Protein AF-A0A0G4ECV9-F1 (afdb_monomer_lite)

Secondary structure (DSSP, 8-state):
---HHHHHHHHHTTT--HHHHHHHHHHS-HHHHHHHHHH--THHHHHHHHHHHHHHHHHHHHHHHHHHHHHHHHHHHHHHHHHHHTT-------------PPPPS---SS----PPPSEEEETTTEEEEHHHHHHS-GGGS-GGGHHHHHHHHHHHHHHTT--HHHHHHHHHHHHHHHHT--

Radius of gyration: 26.24 Å; chains: 1; bounding box: 63×41×70 Å

Structure (mmCIF, N/CA/C/O backbone):
data_AF-A0A0G4ECV9-F1
#
_entry.id   AF-A0A0G4ECV9-F1
#
loop_
_atom_site.group_PDB
_atom_site.id
_atom_site.type_symbol
_atom_site.label_atom_id
_atom_site.label_alt_id
_atom_site.label_comp_id
_atom_site.label_asym_id
_atom_site.label_entity_id
_atom_site.label_seq_id
_atom_site.pdbx_PDB_ins_code
_atom_site.Cartn_x
_atom_site.Cartn_y
_atom_site.Cartn_z
_atom_site.occupancy
_atom_site.B_iso_or_equiv
_atom_site.auth_seq_id
_atom_site.auth_comp_id
_atom_site.auth_asym_id
_atom_site.auth_atom_id
_atom_site.pdbx_PDB_model_num
ATOM 1 N N . MET A 1 1 ? -8.967 11.745 28.530 1.00 59.50 1 MET A N 1
ATOM 2 C CA . MET A 1 1 ? -9.216 12.280 27.174 1.00 59.50 1 MET A CA 1
ATOM 3 C C . MET A 1 1 ? -10.524 11.687 26.675 1.00 59.50 1 MET A C 1
ATOM 5 O O . MET A 1 1 ? -10.822 10.567 27.069 1.00 59.50 1 MET A O 1
ATOM 9 N N . SER A 1 2 ? -11.333 12.447 25.936 1.00 78.81 2 SER A N 1
ATOM 10 C CA . SER A 1 2 ? -12.613 11.994 25.366 1.00 78.81 2 SER A CA 1
ATOM 11 C C . SER A 1 2 ? -12.469 11.734 23.862 1.00 78.81 2 SER A C 1
ATOM 13 O O . SER A 1 2 ? -11.544 12.254 23.245 1.00 78.81 2 SER A O 1
ATOM 15 N N . ALA A 1 3 ? -13.384 10.944 23.288 1.00 86.50 3 ALA A N 1
ATOM 16 C CA . ALA A 1 3 ? -13.410 10.584 21.865 1.00 86.50 3 ALA A CA 1
ATOM 17 C C . ALA A 1 3 ? -14.662 11.138 21.146 1.00 86.50 3 ALA A C 1
ATOM 19 O O . ALA A 1 3 ? -15.517 10.359 20.712 1.00 86.50 3 ALA A O 1
ATOM 20 N N . PRO A 1 4 ? -14.865 12.470 21.097 1.00 90.19 4 PRO A N 1
ATOM 21 C CA . PRO A 1 4 ? -16.118 13.065 20.631 1.00 90.19 4 PRO A CA 1
ATOM 22 C C . PRO A 1 4 ? -16.426 12.776 19.156 1.00 90.19 4 PRO A C 1
ATOM 24 O O . PRO A 1 4 ? -17.587 12.521 18.829 1.00 90.19 4 PRO A O 1
ATOM 27 N N . HIS A 1 5 ? -15.425 12.767 18.270 1.00 92.00 5 HIS A N 1
ATOM 28 C CA . HIS A 1 5 ? -15.660 12.524 16.846 1.00 92.00 5 HIS A CA 1
ATOM 29 C C . HIS A 1 5 ? -15.978 11.052 16.595 1.00 92.00 5 HIS A C 1
ATOM 31 O O . HIS A 1 5 ? -16.963 10.744 15.923 1.00 92.00 5 HIS A O 1
ATOM 37 N N . LEU A 1 6 ? -15.202 10.139 17.187 1.00 90.69 6 LEU A N 1
ATOM 38 C CA . LEU A 1 6 ? -15.464 8.704 17.065 1.00 90.69 6 LEU A CA 1
ATOM 39 C C . LEU A 1 6 ? -16.819 8.320 17.660 1.00 90.69 6 LEU A C 1
ATOM 41 O O . LEU A 1 6 ? -17.547 7.547 17.046 1.00 90.69 6 LEU A O 1
ATOM 45 N N . THR A 1 7 ? -17.193 8.890 18.807 1.00 90.31 7 THR A N 1
ATOM 46 C CA . THR A 1 7 ? -18.496 8.618 19.438 1.00 90.31 7 THR A CA 1
ATOM 47 C C . THR A 1 7 ? -19.649 9.052 18.541 1.00 90.31 7 THR A C 1
ATOM 49 O O . THR A 1 7 ? -20.599 8.293 18.353 1.00 90.31 7 THR A O 1
ATOM 52 N N . ARG A 1 8 ? -19.541 10.234 17.926 1.00 91.81 8 ARG A N 1
ATOM 53 C CA . ARG A 1 8 ? -20.537 10.724 16.971 1.00 91.81 8 ARG A CA 1
ATOM 54 C C . ARG A 1 8 ? -20.629 9.833 15.732 1.00 91.81 8 ARG A C 1
ATOM 56 O O . ARG A 1 8 ? -21.722 9.425 15.360 1.00 91.81 8 ARG A O 1
ATOM 63 N N . ILE A 1 9 ? -19.490 9.491 15.129 1.00 92.19 9 ILE A N 1
ATOM 64 C CA . ILE A 1 9 ? -19.460 8.636 13.937 1.00 92.19 9 ILE A CA 1
ATOM 65 C C . ILE A 1 9 ? -20.034 7.253 14.246 1.00 92.19 9 ILE A C 1
ATOM 67 O O . ILE A 1 9 ? -20.794 6.729 13.443 1.00 92.19 9 ILE A O 1
ATOM 71 N N . MET A 1 10 ? -19.711 6.663 15.399 1.00 92.06 10 MET A N 1
ATOM 72 C CA . MET A 1 10 ? -20.273 5.372 15.805 1.00 92.06 10 MET A CA 1
ATOM 73 C C . MET A 1 10 ? -21.792 5.428 15.982 1.00 92.06 10 MET A C 1
ATOM 75 O O . MET A 1 10 ? -22.467 4.488 15.578 1.00 92.06 10 MET A O 1
ATOM 79 N N . ALA A 1 11 ? -22.325 6.518 16.543 1.00 90.56 11 ALA A N 1
ATOM 80 C CA . ALA A 1 11 ? -23.766 6.698 16.711 1.00 90.56 11 ALA A CA 1
ATOM 81 C C . ALA A 1 11 ? -24.501 6.877 15.371 1.00 90.56 11 ALA A C 1
ATOM 83 O O . ALA A 1 11 ? -25.608 6.377 15.202 1.00 90.56 11 ALA A O 1
ATOM 84 N N . GLU A 1 12 ? -23.886 7.566 14.408 1.00 91.38 12 GLU A N 1
ATOM 85 C CA . GLU A 1 12 ? -24.486 7.831 13.093 1.00 91.38 12 GLU A CA 1
ATOM 86 C C . GLU A 1 12 ? -24.198 6.708 12.063 1.00 91.38 12 GLU A C 1
ATOM 88 O O . GLU A 1 12 ? -24.812 6.666 10.997 1.00 91.38 12 GLU A O 1
ATOM 93 N N . ALA A 1 13 ? -23.302 5.759 12.375 1.00 87.69 13 ALA A N 1
ATOM 94 C CA . ALA A 1 13 ? -22.785 4.764 11.427 1.00 87.69 13 ALA A CA 1
ATOM 95 C C . ALA A 1 13 ? -23.847 3.829 10.823 1.00 87.69 13 ALA A C 1
ATOM 97 O O . ALA A 1 13 ? -23.672 3.375 9.689 1.00 87.69 13 ALA A O 1
ATOM 98 N N . GLU A 1 14 ? -24.923 3.516 11.552 1.00 84.50 14 GLU A N 1
ATOM 99 C CA . GLU A 1 14 ? -26.008 2.659 11.047 1.00 84.50 14 GLU A CA 1
ATOM 100 C C . GLU A 1 14 ? -26.813 3.335 9.928 1.00 84.50 14 GLU A C 1
ATOM 102 O O . GLU A 1 14 ? -27.284 2.652 9.020 1.00 84.50 14 GLU A O 1
ATOM 107 N N . GLY A 1 15 ? -26.915 4.668 9.948 1.00 87.12 15 GLY A N 1
ATOM 108 C CA . GLY A 1 15 ? -27.608 5.454 8.922 1.00 87.12 15 GLY A CA 1
ATOM 109 C C . GLY A 1 15 ? -26.714 5.924 7.772 1.00 87.12 15 GLY A C 1
ATOM 110 O O . GLY A 1 15 ? -27.228 6.372 6.751 1.00 87.12 15 GLY A O 1
ATOM 111 N N . MET A 1 16 ? -25.391 5.826 7.917 1.00 90.44 16 MET A N 1
ATOM 112 C CA . MET A 1 16 ? -24.434 6.290 6.911 1.00 90.44 16 MET A CA 1
ATOM 113 C C . MET A 1 16 ? -24.186 5.248 5.819 1.00 90.44 16 MET A C 1
ATOM 115 O O . MET A 1 16 ? -23.987 4.054 6.080 1.00 90.44 16 MET A O 1
ATOM 119 N N . THR A 1 17 ? -24.078 5.719 4.581 1.00 92.94 17 THR A N 1
ATOM 120 C CA . THR A 1 17 ? -23.481 4.960 3.478 1.00 92.94 17 THR A CA 1
ATOM 121 C C . THR A 1 17 ? -21.978 4.747 3.706 1.00 92.94 17 THR A C 1
ATOM 123 O O . THR A 1 17 ? -21.329 5.453 4.481 1.00 92.94 17 THR A O 1
ATOM 126 N N . ASP A 1 18 ? -21.382 3.770 3.012 1.00 91.12 18 ASP A N 1
ATOM 127 C CA . ASP A 1 18 ? -19.933 3.516 3.095 1.00 91.12 18 ASP A CA 1
ATOM 128 C C . ASP A 1 18 ? -19.099 4.751 2.680 1.00 91.12 18 ASP A C 1
ATOM 130 O O . ASP A 1 18 ? -17.990 4.957 3.181 1.00 91.12 18 ASP A O 1
ATOM 134 N N . GLU A 1 19 ? -19.643 5.577 1.782 1.00 90.50 19 GLU A N 1
ATOM 135 C CA . GLU A 1 19 ? -19.036 6.816 1.290 1.00 90.50 19 GLU A CA 1
ATOM 136 C C . GLU A 1 19 ? -19.047 7.937 2.321 1.00 90.50 19 GLU A C 1
ATOM 138 O O . GLU A 1 19 ? -18.003 8.545 2.575 1.00 90.50 19 GLU A O 1
ATOM 143 N N . GLU A 1 20 ? -20.198 8.175 2.944 1.00 92.69 20 GLU A N 1
ATOM 144 C CA . GLU A 1 20 ? -20.347 9.161 4.017 1.00 92.69 20 GLU A CA 1
ATOM 145 C C . GLU A 1 20 ? -19.484 8.783 5.216 1.00 92.69 20 GLU A C 1
ATOM 147 O O . GLU A 1 20 ? -18.760 9.624 5.752 1.00 92.69 20 GLU A O 1
ATOM 152 N N . LEU A 1 21 ? -19.462 7.493 5.564 1.00 92.44 21 LEU A N 1
ATOM 153 C CA . LEU A 1 21 ? -18.601 6.978 6.618 1.00 92.44 21 LEU A CA 1
ATOM 154 C C . LEU A 1 21 ? -17.122 7.235 6.296 1.00 92.44 21 LEU A C 1
ATOM 156 O O . LEU A 1 21 ? -16.354 7.690 7.144 1.00 92.44 21 LEU A O 1
ATOM 160 N N . TYR A 1 22 ? -16.706 6.984 5.053 1.00 91.06 22 TYR A N 1
ATOM 161 C CA . TYR A 1 22 ? -15.342 7.266 4.616 1.00 91.06 22 TYR A CA 1
ATOM 162 C C . TYR A 1 22 ? -14.990 8.754 4.663 1.00 91.06 22 TYR A C 1
ATOM 164 O O . TYR A 1 22 ? -13.887 9.097 5.101 1.00 91.06 22 TYR A O 1
ATOM 172 N N . ALA A 1 23 ? -15.905 9.632 4.250 1.00 91.69 23 ALA A N 1
ATOM 173 C CA . ALA A 1 23 ? -15.715 11.076 4.321 1.00 91.69 23 ALA A CA 1
ATOM 174 C C . ALA A 1 23 ? -15.594 11.564 5.774 1.00 91.69 23 ALA A C 1
ATOM 176 O O . ALA A 1 23 ? -14.680 12.332 6.075 1.00 91.69 23 ALA A O 1
ATOM 177 N N . ALA A 1 24 ? -16.438 11.054 6.676 1.00 92.00 24 ALA A N 1
ATOM 178 C CA . ALA A 1 24 ? -16.422 11.399 8.096 1.00 92.00 24 ALA A CA 1
ATOM 179 C C . ALA A 1 24 ? -15.088 11.028 8.764 1.00 92.00 24 ALA A C 1
ATOM 181 O O . ALA A 1 24 ? -14.480 11.860 9.434 1.00 92.00 24 ALA A O 1
ATOM 182 N N . PHE A 1 25 ? -14.567 9.822 8.507 1.00 91.69 25 PHE A N 1
ATOM 183 C CA . PHE A 1 25 ? -13.246 9.415 9.005 1.00 91.69 25 PHE A CA 1
ATOM 184 C C . PHE A 1 25 ? -12.101 10.230 8.403 1.00 91.69 25 PHE A C 1
ATOM 186 O O . PHE A 1 25 ? -11.134 10.542 9.095 1.00 91.69 25 PHE A O 1
ATOM 193 N N . LYS A 1 26 ? -12.187 10.574 7.113 1.00 91.69 26 LYS A N 1
ATOM 194 C CA . LYS A 1 26 ? -11.151 11.354 6.422 1.00 91.69 26 LYS A CA 1
ATOM 195 C C . LYS A 1 26 ? -11.095 12.810 6.902 1.00 91.69 26 LYS A C 1
ATOM 197 O O . LYS A 1 26 ? -10.038 13.427 6.804 1.00 91.69 26 LYS A O 1
ATOM 202 N N . ALA A 1 27 ? -12.208 13.352 7.395 1.00 92.31 27 ALA A N 1
ATOM 203 C CA . ALA A 1 27 ? -12.284 14.715 7.915 1.00 92.31 27 ALA A CA 1
ATOM 204 C C . ALA A 1 27 ? -11.559 14.893 9.262 1.00 92.31 27 ALA A C 1
ATOM 206 O O . ALA A 1 27 ? -11.198 16.016 9.610 1.00 92.31 27 ALA A O 1
ATOM 207 N N . ILE A 1 28 ? -11.319 13.808 10.008 1.00 91.00 28 ILE A N 1
ATOM 208 C CA . ILE A 1 28 ? -10.610 13.856 11.290 1.00 91.00 28 ILE A CA 1
ATOM 209 C C . ILE A 1 28 ? -9.093 13.922 11.034 1.00 91.00 28 ILE A C 1
ATOM 211 O O . ILE A 1 28 ? -8.547 13.038 10.364 1.00 91.00 28 ILE A O 1
ATOM 215 N N . PRO A 1 29 ? -8.369 14.912 11.590 1.00 93.38 29 PRO A N 1
ATOM 216 C CA . PRO A 1 29 ? -6.911 14.930 11.540 1.00 93.38 29 PRO A CA 1
ATOM 217 C C . PRO A 1 29 ? -6.313 13.666 12.169 1.00 93.38 29 PRO A C 1
ATOM 219 O O . PRO A 1 29 ? -6.724 13.246 13.249 1.00 93.38 29 PRO A O 1
ATOM 222 N N . ILE A 1 30 ? -5.291 13.087 11.534 1.00 89.44 30 ILE A N 1
ATOM 223 C CA . ILE A 1 30 ? -4.660 11.835 11.994 1.00 89.44 30 ILE A CA 1
ATOM 224 C C . ILE A 1 30 ? -4.216 11.892 13.471 1.00 89.44 30 ILE A C 1
ATOM 226 O O . ILE A 1 30 ? -4.510 10.940 14.193 1.00 89.44 30 ILE A O 1
ATOM 230 N N . PRO A 1 31 ? -3.572 12.971 13.969 1.00 90.19 31 PRO A N 1
ATOM 231 C CA . PRO A 1 31 ? -3.177 13.046 15.378 1.00 90.19 31 PRO A CA 1
ATOM 232 C C . PRO A 1 31 ? -4.374 12.983 16.336 1.00 90.19 31 PRO A C 1
ATOM 234 O O . PRO A 1 31 ? -4.299 12.344 17.381 1.00 90.19 31 PRO A O 1
ATOM 237 N N . THR A 1 32 ? -5.492 13.609 15.957 1.00 90.06 32 THR A N 1
ATOM 238 C CA . THR A 1 32 ? -6.743 13.592 16.724 1.00 90.06 32 THR A CA 1
ATOM 239 C C . THR A 1 32 ? -7.370 12.206 16.701 1.00 90.06 32 THR A C 1
ATOM 241 O O . THR A 1 32 ? -7.775 11.709 17.744 1.00 90.06 32 THR A O 1
ATOM 244 N N . LEU A 1 33 ? -7.389 11.548 15.540 1.00 89.12 33 LEU A N 1
ATOM 245 C CA . LEU A 1 33 ? -7.919 10.193 15.410 1.00 89.12 33 LEU A CA 1
ATOM 246 C C . LEU A 1 33 ? -7.177 9.204 16.321 1.00 89.12 33 LEU A C 1
ATOM 248 O O . LEU A 1 33 ? -7.823 8.405 16.986 1.00 89.12 33 LEU A O 1
ATOM 252 N N . ILE A 1 34 ? -5.842 9.283 16.382 1.00 89.94 34 ILE A N 1
ATOM 253 C CA . ILE A 1 34 ? -5.018 8.425 17.251 1.00 89.94 34 ILE A CA 1
ATOM 254 C C . ILE A 1 34 ? -5.353 8.678 18.727 1.00 89.94 34 ILE A C 1
ATOM 256 O O . ILE A 1 34 ? -5.640 7.738 19.461 1.00 89.94 34 ILE A O 1
ATOM 260 N N . ALA A 1 35 ? -5.390 9.947 19.142 1.00 89.50 35 ALA A N 1
ATOM 261 C CA . ALA A 1 35 ? -5.706 10.306 20.523 1.00 89.50 35 ALA A CA 1
ATOM 262 C C . ALA A 1 35 ? -7.122 9.869 20.946 1.00 89.50 35 ALA A C 1
ATOM 264 O O . ALA A 1 35 ? -7.340 9.512 22.104 1.00 89.50 35 ALA A O 1
ATOM 265 N N . GLU A 1 36 ? -8.086 9.892 20.022 1.00 90.25 36 GLU A N 1
ATOM 266 C CA . GLU A 1 36 ? -9.443 9.411 20.281 1.00 90.25 36 GLU A CA 1
ATOM 267 C C . GLU A 1 36 ? -9.544 7.885 20.284 1.00 90.25 36 GLU A C 1
ATOM 269 O O . GLU A 1 36 ? -10.257 7.353 21.130 1.00 90.25 36 GLU A O 1
ATOM 274 N N . GLU A 1 37 ? -8.820 7.179 19.404 1.00 90.31 37 GLU A N 1
ATOM 275 C CA . GLU A 1 37 ? -8.723 5.710 19.441 1.00 90.31 37 GLU A CA 1
ATOM 276 C C . GLU A 1 37 ? -8.205 5.238 20.814 1.00 90.31 37 GLU A C 1
ATOM 278 O O . GLU A 1 37 ? -8.806 4.348 21.417 1.00 90.31 37 GLU A O 1
ATOM 283 N N . ASP A 1 38 ? -7.161 5.885 21.341 1.00 90.19 38 ASP A N 1
ATOM 284 C CA . ASP A 1 38 ? -6.565 5.570 22.650 1.00 90.19 38 ASP A CA 1
ATOM 285 C C . ASP A 1 38 ? -7.490 5.908 23.836 1.00 90.19 38 ASP A C 1
ATOM 287 O O . ASP A 1 38 ? -7.346 5.369 24.939 1.00 90.19 38 ASP A O 1
ATOM 291 N N . ALA A 1 39 ? -8.450 6.813 23.629 1.00 88.81 39 ALA A N 1
ATOM 292 C CA . ALA A 1 39 ? -9.416 7.220 24.643 1.00 88.81 39 ALA A CA 1
ATOM 293 C C . ALA A 1 39 ? -10.621 6.267 24.759 1.00 88.81 39 ALA A C 1
ATOM 295 O O . ALA A 1 39 ? -11.313 6.301 25.783 1.00 88.81 39 ALA A O 1
ATOM 296 N N . LEU A 1 40 ? -10.876 5.423 23.752 1.00 89.25 40 LEU A N 1
ATOM 297 C CA . LEU A 1 40 ? -11.979 4.459 23.763 1.00 89.25 40 LEU A CA 1
ATOM 298 C C . LEU A 1 40 ? -11.717 3.320 24.756 1.00 89.25 40 LEU A C 1
ATOM 300 O O . LEU A 1 40 ? -10.612 2.787 24.850 1.00 89.25 40 LEU A O 1
ATOM 304 N N . LYS A 1 41 ? -12.755 2.901 25.491 1.00 88.88 41 LYS A N 1
ATOM 305 C CA . LYS A 1 41 ? -12.663 1.803 26.468 1.00 88.88 41 LYS A CA 1
ATOM 306 C C . LYS A 1 41 ? -13.898 0.904 26.437 1.00 88.88 41 LYS A C 1
ATOM 308 O O . LYS A 1 41 ? -15.003 1.358 26.152 1.00 88.88 41 LYS A O 1
ATOM 313 N N . GLY A 1 42 ? -13.703 -0.372 26.770 1.00 86.44 42 GLY A N 1
ATOM 314 C CA . GLY A 1 42 ? -14.789 -1.344 26.927 1.00 86.44 42 GLY A CA 1
ATOM 315 C C . GLY A 1 42 ? -15.595 -1.558 25.643 1.00 86.44 42 GLY A C 1
ATOM 316 O O . GLY A 1 42 ? -15.027 -1.755 24.569 1.00 86.44 42 GLY A O 1
ATOM 317 N N . GLU A 1 43 ? -16.922 -1.509 25.750 1.00 83.38 43 GLU A N 1
ATOM 318 C CA . GLU A 1 43 ? -17.855 -1.756 24.638 1.00 83.38 43 GLU A CA 1
ATOM 319 C C . GLU A 1 43 ? -17.701 -0.760 23.479 1.00 83.38 43 GLU A C 1
ATOM 321 O O . GLU A 1 43 ? -17.898 -1.126 22.318 1.00 83.38 43 GLU A O 1
ATOM 326 N N . GLN A 1 44 ? -17.245 0.465 23.759 1.00 86.06 44 GLN A N 1
ATOM 327 C CA . GLN A 1 44 ? -16.992 1.474 22.727 1.00 86.06 44 GLN A CA 1
ATOM 328 C C . GLN A 1 44 ? -15.900 1.032 21.744 1.00 86.06 44 GLN A C 1
ATOM 330 O O . GLN A 1 44 ? -15.964 1.356 20.561 1.00 86.06 44 GLN A O 1
ATOM 335 N N . VAL A 1 45 ? -14.921 0.245 22.204 1.00 88.38 45 VAL A N 1
ATOM 336 C CA . VAL A 1 45 ? -13.869 -0.303 21.336 1.00 88.38 45 VAL A CA 1
ATOM 337 C C . VAL A 1 45 ? -14.462 -1.306 20.349 1.00 88.38 45 VAL A C 1
ATOM 339 O O . VAL A 1 45 ? -14.094 -1.308 19.178 1.00 88.38 45 VAL A O 1
ATOM 342 N N . GLN A 1 46 ? -15.406 -2.140 20.789 1.00 87.31 46 GLN A N 1
ATOM 343 C CA . GLN A 1 46 ? -16.028 -3.139 19.918 1.00 87.31 46 GLN A CA 1
ATOM 344 C C . GLN A 1 46 ? -16.903 -2.481 18.850 1.00 87.31 46 GLN A C 1
ATOM 346 O O . GLN A 1 46 ? -16.753 -2.792 17.665 1.00 87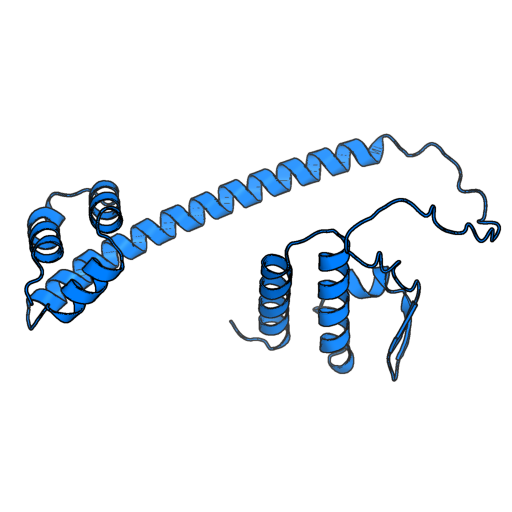.31 46 GLN A O 1
ATOM 351 N N . ALA A 1 47 ? -17.736 -1.513 19.243 1.00 87.00 47 ALA A N 1
ATOM 352 C CA . ALA A 1 47 ? -18.519 -0.712 18.303 1.00 87.00 47 ALA A CA 1
ATOM 353 C C . ALA A 1 47 ? -17.608 -0.005 17.285 1.00 87.00 47 ALA A C 1
ATOM 355 O O . ALA A 1 47 ? -17.824 -0.089 16.073 1.00 87.00 47 ALA A O 1
ATOM 356 N N . TYR A 1 48 ? -16.514 0.592 17.765 1.00 91.12 48 TYR A N 1
ATOM 357 C CA . TYR A 1 48 ? -15.527 1.239 16.912 1.00 91.12 48 TYR A CA 1
ATOM 358 C C . TYR A 1 48 ? -14.911 0.276 15.894 1.00 91.12 48 TYR A C 1
ATOM 360 O O . TYR A 1 48 ? -14.809 0.604 14.712 1.00 91.12 48 TYR A O 1
ATOM 368 N N . LEU A 1 49 ? -14.526 -0.933 16.311 1.00 91.00 49 LEU A N 1
ATOM 369 C CA . LEU A 1 49 ? -13.904 -1.919 15.426 1.00 91.00 49 LEU A CA 1
ATOM 370 C C . LEU A 1 49 ? -14.827 -2.362 14.284 1.00 91.00 49 LEU A C 1
ATOM 372 O O . LEU A 1 49 ? -14.342 -2.556 13.162 1.00 91.00 49 LEU A O 1
ATOM 376 N N . VAL A 1 50 ? -16.132 -2.489 14.535 1.00 91.00 50 VAL A N 1
ATOM 377 C CA . VAL A 1 50 ? -17.128 -2.814 13.499 1.00 91.00 50 VAL A CA 1
ATOM 378 C C . VAL A 1 50 ? -17.173 -1.708 12.444 1.00 91.00 50 VAL A C 1
ATOM 380 O O . VAL A 1 50 ? -16.986 -1.969 11.250 1.00 91.00 50 VAL A O 1
ATOM 383 N N . VAL A 1 51 ? -17.321 -0.461 12.890 1.00 91.19 51 VAL A N 1
ATOM 384 C CA . VAL A 1 51 ? -17.375 0.716 12.014 1.00 91.19 51 VAL A CA 1
ATOM 385 C C . VAL A 1 51 ? -16.057 0.891 11.247 1.00 91.19 51 VAL A C 1
ATOM 387 O O . VAL A 1 51 ? -16.039 1.078 10.026 1.00 91.19 51 VAL A O 1
ATOM 390 N N . ARG A 1 52 ? -14.922 0.722 11.929 1.00 89.88 52 ARG A N 1
ATOM 391 C CA . ARG A 1 52 ? -13.576 0.800 11.349 1.00 89.88 52 ARG A CA 1
ATOM 392 C C . ARG A 1 52 ? -13.339 -0.273 10.289 1.00 89.88 52 ARG A C 1
ATOM 394 O O . ARG A 1 52 ? -12.678 -0.006 9.283 1.00 89.88 52 ARG A O 1
ATOM 401 N N . ARG A 1 53 ? -13.854 -1.493 10.483 1.00 91.38 53 ARG A N 1
ATOM 402 C CA . ARG A 1 53 ? -13.759 -2.571 9.485 1.00 91.38 53 ARG A CA 1
ATOM 403 C C . ARG A 1 53 ? -14.496 -2.181 8.205 1.00 91.38 53 ARG A C 1
ATOM 405 O O . ARG A 1 53 ? -13.935 -2.343 7.120 1.00 91.38 53 ARG A O 1
ATOM 412 N N . ARG A 1 54 ? -15.701 -1.624 8.335 1.00 91.75 54 ARG A N 1
ATOM 413 C CA . ARG A 1 54 ? -16.514 -1.144 7.208 1.00 91.75 54 ARG A CA 1
ATOM 414 C C . ARG A 1 54 ? -15.800 -0.028 6.436 1.00 91.75 54 ARG A C 1
ATOM 416 O O . ARG A 1 54 ? -15.613 -0.140 5.224 1.00 91.75 54 ARG A O 1
ATOM 423 N N . TRP A 1 55 ? -15.261 0.962 7.150 1.00 91.06 55 TRP A N 1
ATOM 424 C CA . TRP A 1 55 ? -14.429 2.021 6.570 1.00 91.06 55 TRP A CA 1
ATOM 425 C C . TRP A 1 55 ? -13.209 1.477 5.805 1.00 91.06 55 TRP A C 1
ATOM 427 O O . TRP A 1 55 ? -12.964 1.852 4.654 1.00 91.06 55 TRP A O 1
ATOM 437 N N . ARG A 1 56 ? -12.450 0.551 6.409 1.00 89.75 56 ARG A N 1
ATOM 438 C CA . ARG A 1 56 ? -11.270 -0.064 5.774 1.00 89.75 56 ARG A CA 1
ATOM 439 C C . ARG A 1 56 ? -11.628 -0.851 4.514 1.00 89.75 56 ARG A C 1
ATOM 441 O O . ARG A 1 56 ? -10.882 -0.783 3.537 1.00 89.75 56 ARG A O 1
ATOM 448 N N . ALA A 1 57 ? -12.748 -1.572 4.522 1.00 89.31 57 ALA A N 1
ATOM 449 C CA . ALA A 1 57 ? -13.216 -2.328 3.363 1.00 89.31 57 ALA A CA 1
ATOM 450 C C . ALA A 1 57 ? -13.577 -1.407 2.188 1.00 89.31 57 ALA A C 1
ATOM 452 O O . ALA A 1 57 ? -13.197 -1.680 1.048 1.00 89.31 57 ALA A O 1
ATOM 453 N N . TYR A 1 58 ? -14.266 -0.292 2.449 1.00 90.31 58 TYR A N 1
ATOM 454 C CA . TYR A 1 58 ? -14.555 0.704 1.415 1.00 90.31 58 TYR A CA 1
ATOM 455 C C . TYR A 1 58 ? -13.279 1.381 0.893 1.00 90.31 58 TYR A C 1
ATOM 457 O O . TYR A 1 58 ? -13.059 1.444 -0.318 1.00 90.31 58 TYR A O 1
ATOM 465 N N . ARG A 1 59 ? -12.377 1.799 1.794 1.00 88.19 59 ARG A N 1
ATOM 466 C CA . ARG A 1 59 ? -11.083 2.390 1.415 1.00 88.19 59 ARG A CA 1
ATOM 467 C C . ARG A 1 59 ? -10.281 1.469 0.494 1.00 88.19 59 ARG A C 1
ATOM 469 O O . ARG A 1 59 ? -9.716 1.953 -0.482 1.00 88.19 59 ARG A O 1
ATOM 476 N N . ARG A 1 60 ? -10.235 0.167 0.797 1.00 89.94 60 ARG A N 1
ATOM 477 C CA . ARG A 1 60 ? -9.536 -0.826 -0.031 1.00 89.94 60 ARG A CA 1
ATOM 478 C C . ARG A 1 60 ? -10.147 -0.906 -1.429 1.00 89.94 60 ARG A C 1
ATOM 480 O O . ARG A 1 60 ? -9.430 -0.679 -2.390 1.00 89.94 60 ARG A O 1
ATOM 487 N N . ARG A 1 61 ? -11.471 -1.076 -1.536 1.00 89.56 61 ARG A N 1
ATOM 488 C CA . ARG A 1 61 ? -12.182 -1.102 -2.832 1.00 89.56 61 ARG A CA 1
ATOM 489 C C . ARG A 1 61 ? -11.899 0.141 -3.681 1.00 89.56 61 ARG A C 1
ATOM 491 O O . ARG A 1 61 ? -11.695 0.031 -4.886 1.00 89.56 61 ARG A O 1
ATOM 498 N N . ARG A 1 62 ? -11.844 1.322 -3.057 1.00 89.31 62 ARG A N 1
ATOM 499 C CA . ARG A 1 62 ? -11.510 2.577 -3.746 1.00 89.31 62 ARG A CA 1
ATOM 500 C C . ARG A 1 62 ? -10.060 2.615 -4.234 1.00 89.31 62 ARG A C 1
ATOM 502 O O . ARG A 1 62 ? -9.815 3.082 -5.340 1.00 89.31 62 ARG A O 1
ATOM 509 N N . MET A 1 63 ? -9.114 2.143 -3.422 1.00 84.88 63 MET A N 1
ATOM 510 C CA . MET A 1 63 ? -7.709 2.044 -3.826 1.00 84.88 63 MET A CA 1
ATOM 511 C C . MET A 1 63 ? -7.522 1.038 -4.962 1.00 84.88 63 MET A C 1
ATOM 513 O O . MET A 1 63 ? -6.835 1.359 -5.923 1.00 84.88 63 MET A O 1
ATOM 517 N N . ASP A 1 64 ? -8.177 -0.120 -4.890 1.00 86.94 64 ASP A N 1
ATOM 518 C CA . ASP A 1 64 ? -8.110 -1.149 -5.931 1.00 86.94 64 ASP A CA 1
ATOM 519 C C . ASP A 1 64 ? -8.683 -0.632 -7.257 1.00 86.94 64 ASP A C 1
ATOM 521 O O . ASP A 1 64 ? -8.117 -0.879 -8.318 1.00 86.94 64 ASP A O 1
ATOM 525 N N . LYS A 1 65 ? -9.781 0.135 -7.209 1.00 87.25 65 LYS A N 1
ATOM 526 C CA . LYS A 1 65 ? -10.346 0.788 -8.396 1.00 87.25 65 LYS A CA 1
ATOM 527 C C . LYS A 1 65 ? -9.375 1.806 -9.001 1.00 87.25 65 LYS A C 1
ATOM 529 O O . LYS A 1 65 ? -9.124 1.751 -10.197 1.00 87.25 65 LYS A O 1
ATOM 534 N N . ALA A 1 66 ? -8.795 2.681 -8.180 1.00 80.75 66 ALA A N 1
ATOM 535 C CA . ALA A 1 66 ? -7.815 3.662 -8.647 1.00 80.75 66 ALA A CA 1
ATOM 536 C C . ALA A 1 66 ? -6.550 2.998 -9.220 1.00 80.75 66 ALA A C 1
ATOM 538 O O . ALA A 1 66 ? -5.966 3.503 -10.173 1.00 80.75 66 ALA A O 1
ATOM 539 N N . LEU A 1 67 ? -6.133 1.860 -8.654 1.00 81.12 67 LEU A N 1
ATOM 540 C CA . LEU A 1 67 ? -5.015 1.075 -9.172 1.00 81.12 67 LEU A CA 1
ATOM 541 C C . LEU A 1 67 ? -5.339 0.511 -10.561 1.00 81.12 67 LEU A C 1
ATOM 543 O O . LEU A 1 67 ? -4.536 0.677 -11.471 1.00 81.12 67 LEU A O 1
ATOM 547 N N . LYS A 1 68 ? -6.527 -0.081 -10.737 1.00 85.44 68 LYS A N 1
ATOM 548 C CA . LYS A 1 68 ? -6.984 -0.597 -12.037 1.00 85.44 68 LYS A CA 1
ATOM 549 C C . LYS A 1 68 ? -7.076 0.495 -13.097 1.00 85.44 68 LYS A C 1
ATOM 551 O O . LYS A 1 68 ? -6.585 0.302 -14.199 1.00 85.44 68 LYS A O 1
ATOM 556 N N . GLU A 1 69 ? -7.639 1.654 -12.757 1.00 84.94 69 GLU A N 1
ATOM 557 C CA . GLU A 1 69 ? -7.701 2.805 -13.672 1.00 84.94 69 GLU A CA 1
ATOM 558 C C . GLU A 1 69 ? -6.295 3.253 -14.110 1.00 84.94 69 GLU A C 1
ATOM 560 O O . GLU A 1 69 ? -6.072 3.603 -15.268 1.00 84.94 69 GLU A O 1
ATOM 565 N N . LEU A 1 70 ? -5.320 3.202 -13.199 1.00 79.06 70 LEU A N 1
ATOM 566 C CA . LEU A 1 70 ? -3.931 3.555 -13.484 1.00 79.06 70 LEU A CA 1
ATOM 567 C C . LEU A 1 70 ? -3.221 2.485 -14.330 1.00 79.06 70 LEU A C 1
ATOM 569 O O . LEU A 1 70 ? -2.440 2.829 -15.217 1.00 79.06 70 LEU A O 1
ATOM 573 N N . GLU A 1 71 ? -3.510 1.204 -14.096 1.00 77.56 71 GLU A N 1
ATOM 574 C CA . GLU A 1 71 ? -3.038 0.087 -14.924 1.00 77.56 71 GLU A CA 1
ATOM 575 C C . GLU A 1 71 ? -3.598 0.166 -16.350 1.00 77.56 71 GLU A C 1
ATOM 577 O O . GLU A 1 71 ? -2.841 0.028 -17.310 1.00 77.56 71 GLU A O 1
ATOM 582 N N . GLU A 1 72 ? -4.891 0.452 -16.505 1.00 82.25 72 GLU A N 1
ATOM 583 C CA . GLU A 1 72 ? -5.541 0.640 -17.807 1.00 82.25 72 GLU A CA 1
ATOM 584 C C . GLU A 1 72 ? -4.952 1.843 -18.558 1.00 82.25 72 GLU A C 1
ATOM 586 O O . GLU A 1 72 ? -4.618 1.734 -19.741 1.00 82.25 72 GLU A O 1
ATOM 591 N N . ALA A 1 73 ? -4.734 2.970 -17.870 1.00 76.62 73 ALA A N 1
ATOM 592 C CA . ALA A 1 73 ? -4.078 4.141 -18.453 1.00 76.62 73 ALA A CA 1
ATOM 593 C C . ALA A 1 73 ? -2.636 3.836 -18.895 1.00 76.62 73 ALA A C 1
ATOM 595 O O . ALA A 1 73 ? -2.203 4.268 -19.967 1.00 76.62 73 ALA A O 1
ATOM 596 N N . TRP A 1 74 ? -1.894 3.058 -18.102 1.00 68.69 74 TRP A N 1
ATOM 597 C CA . TRP A 1 74 ? -0.538 2.637 -18.451 1.00 68.69 74 TRP A CA 1
ATOM 598 C C . TRP A 1 74 ? -0.517 1.687 -19.657 1.00 68.69 74 TRP A C 1
ATOM 600 O O . TRP A 1 74 ? 0.319 1.847 -20.547 1.00 68.69 74 TRP A O 1
ATOM 610 N N . GLN A 1 75 ? -1.462 0.747 -19.742 1.00 69.88 75 GLN A N 1
ATOM 611 C CA . GLN A 1 75 ? -1.607 -0.141 -20.900 1.00 69.88 75 GLN A CA 1
ATOM 612 C C . GLN A 1 75 ? -1.947 0.635 -22.177 1.00 69.88 75 GLN A C 1
ATOM 614 O O . GLN A 1 75 ? -1.332 0.397 -23.216 1.00 69.88 75 GLN A O 1
ATOM 619 N N . GLN A 1 76 ? -2.867 1.600 -22.109 1.00 70.50 76 GLN A N 1
ATOM 620 C CA . GLN A 1 76 ? -3.199 2.450 -23.257 1.00 70.50 76 GLN A CA 1
ATOM 621 C C . GLN A 1 76 ? -2.005 3.303 -23.708 1.00 70.50 76 GLN A C 1
ATOM 623 O O . GLN A 1 76 ? -1.730 3.381 -24.905 1.00 70.50 76 GLN A O 1
ATOM 628 N N . ALA A 1 77 ? -1.249 3.881 -22.769 1.00 67.69 77 ALA A N 1
ATOM 629 C CA . ALA A 1 77 ? -0.028 4.626 -23.082 1.00 67.69 77 ALA A CA 1
ATOM 630 C C . ALA A 1 77 ? 1.061 3.732 -23.704 1.00 67.69 77 ALA A C 1
ATOM 632 O O . ALA A 1 77 ? 1.740 4.142 -24.646 1.00 67.69 77 ALA A O 1
ATOM 633 N N . SER A 1 78 ? 1.201 2.493 -23.222 1.00 59.12 78 SER A N 1
ATOM 634 C CA . SER A 1 78 ? 2.142 1.515 -23.777 1.00 59.12 78 SER A CA 1
ATOM 635 C C . SER A 1 78 ? 1.759 1.079 -25.196 1.00 59.12 78 SER A C 1
ATOM 637 O O . SER A 1 78 ? 2.637 0.973 -26.053 1.00 59.12 78 SER A O 1
ATOM 639 N N . LEU A 1 79 ? 0.467 0.879 -25.474 1.00 57.41 79 LEU A N 1
ATOM 640 C CA . LEU A 1 79 ? -0.028 0.563 -26.818 1.00 57.41 79 LEU A CA 1
ATOM 641 C C . LEU A 1 79 ? 0.136 1.747 -27.785 1.00 57.41 79 LEU A C 1
ATOM 643 O O . LEU A 1 79 ? 0.505 1.538 -28.940 1.00 57.41 79 LEU A O 1
ATOM 647 N N . ALA A 1 80 ? -0.063 2.981 -27.312 1.00 57.12 80 ALA A N 1
ATOM 648 C CA . ALA A 1 80 ? 0.200 4.189 -28.097 1.00 57.12 80 ALA A CA 1
ATOM 649 C C . ALA A 1 80 ? 1.694 4.331 -28.450 1.00 57.12 80 ALA A C 1
ATOM 651 O O . ALA A 1 80 ? 2.031 4.567 -29.609 1.00 57.12 80 ALA A O 1
ATOM 652 N N . GLN A 1 81 ? 2.601 4.084 -27.497 1.00 52.72 81 GLN A N 1
ATOM 653 C CA . GLN A 1 81 ? 4.045 4.066 -27.769 1.00 52.72 81 GLN A CA 1
ATOM 654 C C . GLN A 1 81 ? 4.465 2.942 -28.728 1.00 52.72 81 GLN A C 1
ATOM 656 O O . GLN A 1 81 ? 5.329 3.153 -29.579 1.00 52.72 81 GLN A O 1
ATOM 661 N N . ALA A 1 82 ? 3.855 1.757 -28.637 1.00 49.66 82 ALA A N 1
ATOM 662 C CA . ALA A 1 82 ? 4.125 0.659 -29.567 1.00 49.66 82 ALA A CA 1
ATOM 663 C C . ALA A 1 82 ? 3.648 0.969 -31.001 1.00 49.66 82 ALA A C 1
ATOM 665 O O . ALA A 1 82 ? 4.254 0.507 -31.970 1.00 49.66 82 ALA A O 1
ATOM 666 N N . ALA A 1 83 ? 2.592 1.773 -31.157 1.00 48.88 83 ALA A N 1
ATOM 667 C CA . ALA A 1 83 ? 2.142 2.253 -32.462 1.00 48.88 83 ALA A CA 1
ATOM 668 C C . ALA A 1 83 ? 3.114 3.288 -33.064 1.00 48.88 83 ALA A C 1
ATOM 670 O O . ALA A 1 83 ? 3.421 3.211 -34.252 1.00 48.88 83 ALA A O 1
ATOM 671 N N . GLU A 1 84 ? 3.667 4.193 -32.250 1.00 46.72 84 GLU A N 1
ATOM 672 C CA . GLU A 1 84 ? 4.674 5.175 -32.690 1.00 46.72 84 GLU A CA 1
ATOM 673 C C . GLU A 1 84 ? 6.046 4.548 -33.005 1.00 46.72 84 GLU A C 1
ATOM 675 O O . GLU A 1 84 ? 6.769 5.035 -33.870 1.00 46.72 84 GLU A O 1
ATOM 680 N N . GLN A 1 85 ? 6.417 3.433 -32.369 1.00 43.81 85 GLN A N 1
ATOM 681 C CA . GLN A 1 85 ? 7.669 2.729 -32.692 1.00 43.81 85 GLN A CA 1
ATOM 682 C C . GLN A 1 85 ? 7.619 1.955 -34.022 1.00 43.81 85 GLN A C 1
ATOM 684 O O . GLN A 1 85 ? 8.669 1.644 -34.586 1.00 43.81 85 GLN A O 1
ATOM 689 N N . ASN A 1 86 ? 6.428 1.689 -34.571 1.00 41.97 86 ASN A N 1
ATOM 690 C CA . ASN A 1 86 ? 6.268 1.015 -35.866 1.00 41.97 86 ASN A CA 1
ATOM 691 C C . ASN A 1 86 ? 6.343 1.958 -37.084 1.00 41.97 86 ASN A C 1
ATOM 693 O O . ASN A 1 86 ? 6.328 1.483 -38.217 1.00 41.97 86 ASN A O 1
ATOM 697 N N . THR A 1 87 ? 6.482 3.274 -36.893 1.00 38.81 87 THR A N 1
ATOM 698 C CA . THR A 1 87 ? 6.691 4.244 -37.989 1.00 38.81 87 THR A CA 1
ATOM 699 C C . THR A 1 87 ? 8.161 4.611 -38.226 1.00 38.81 87 THR A C 1
ATOM 701 O O . THR A 1 87 ? 8.454 5.362 -39.154 1.00 38.81 87 THR A O 1
ATOM 704 N N . PHE A 1 88 ? 9.107 4.038 -37.471 1.00 36.91 88 PHE A N 1
ATOM 705 C CA . PHE A 1 88 ? 10.550 4.297 -37.608 1.00 36.91 88 PHE A CA 1
ATOM 706 C C . PHE A 1 88 ? 11.357 3.039 -37.993 1.00 36.91 88 PHE A C 1
ATOM 708 O O . PHE A 1 88 ? 12.390 2.733 -37.407 1.00 36.91 88 PHE A O 1
ATOM 715 N N . GLN A 1 89 ? 10.912 2.295 -39.011 1.00 35.31 89 GLN A N 1
ATOM 716 C CA . GLN A 1 89 ? 11.717 1.251 -39.667 1.00 35.31 89 GLN A CA 1
ATOM 717 C C . GLN A 1 89 ? 12.082 1.677 -41.092 1.00 35.31 89 GLN A C 1
ATOM 719 O O . GLN A 1 89 ? 11.513 1.205 -42.070 1.00 35.31 89 GLN A O 1
ATOM 724 N N . GLY A 1 90 ? 13.025 2.615 -41.205 1.00 34.00 90 GLY A N 1
ATOM 725 C CA . GLY A 1 90 ? 13.435 3.170 -42.498 1.00 34.00 90 GLY A CA 1
ATOM 726 C C . GLY A 1 90 ? 14.865 3.698 -42.577 1.00 34.00 90 GLY A C 1
ATOM 727 O O . GLY A 1 90 ? 15.160 4.453 -43.495 1.00 34.00 90 GLY A O 1
ATOM 728 N N . LEU A 1 91 ? 15.766 3.338 -41.656 1.00 36.06 91 LEU A N 1
ATOM 729 C CA . LEU A 1 91 ? 17.183 3.693 -41.779 1.00 36.06 91 LEU A CA 1
ATOM 730 C C . LEU A 1 91 ? 18.060 2.477 -41.494 1.00 36.06 91 LEU A C 1
ATOM 732 O O . LEU A 1 91 ? 18.134 1.978 -40.374 1.00 36.06 91 LEU A O 1
ATOM 736 N N . ALA A 1 92 ? 18.703 2.000 -42.559 1.00 35.22 92 ALA A N 1
ATOM 737 C CA . ALA A 1 92 ? 19.711 0.957 -42.536 1.00 35.22 92 ALA A CA 1
ATOM 738 C C . ALA A 1 92 ? 20.794 1.278 -41.495 1.00 35.22 92 ALA A C 1
ATOM 740 O O . ALA A 1 92 ? 21.399 2.352 -41.517 1.00 35.22 92 ALA A O 1
ATOM 741 N N . HIS A 1 93 ? 21.060 0.336 -40.592 1.00 38.34 93 HIS A N 1
ATOM 742 C CA . HIS A 1 93 ? 22.197 0.429 -39.688 1.00 38.34 93 HIS A CA 1
ATOM 743 C C . HIS A 1 93 ? 23.499 0.266 -40.481 1.00 38.34 93 HIS A C 1
ATOM 745 O O . HIS A 1 93 ? 23.873 -0.840 -40.866 1.00 38.34 93 HIS A O 1
ATOM 751 N N . ALA A 1 94 ? 24.200 1.376 -40.712 1.00 33.34 94 ALA A N 1
ATOM 752 C CA . ALA A 1 94 ? 25.628 1.344 -40.999 1.00 33.34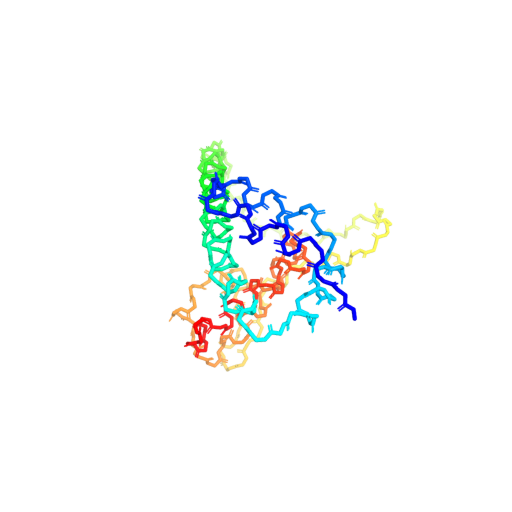 94 ALA A CA 1
ATOM 753 C C . ALA A 1 94 ? 26.386 0.821 -39.756 1.00 33.34 94 ALA A C 1
ATOM 755 O O . ALA A 1 94 ? 25.965 1.098 -38.627 1.00 33.34 94 ALA A O 1
ATOM 756 N N . PRO A 1 95 ? 27.483 0.062 -39.926 1.00 33.38 95 PRO A N 1
ATOM 757 C CA . PRO A 1 95 ? 28.262 -0.453 -38.803 1.00 33.38 95 PRO A CA 1
ATOM 758 C C . PRO A 1 95 ? 28.883 0.715 -38.017 1.00 33.38 95 PRO A C 1
ATOM 760 O O . PRO A 1 95 ? 29.346 1.674 -38.639 1.00 33.38 95 PRO A O 1
ATOM 763 N N . PRO A 1 96 ? 28.917 0.676 -36.672 1.00 41.69 96 PRO A N 1
ATOM 764 C CA . PRO A 1 96 ? 29.410 1.805 -35.900 1.00 41.69 96 PRO A CA 1
ATOM 765 C C . PRO A 1 96 ? 30.935 1.901 -36.023 1.00 41.69 96 PRO A C 1
ATOM 767 O O . PRO A 1 96 ? 31.680 1.071 -35.503 1.00 41.69 96 PRO A O 1
ATOM 770 N N . THR A 1 97 ? 31.404 2.945 -36.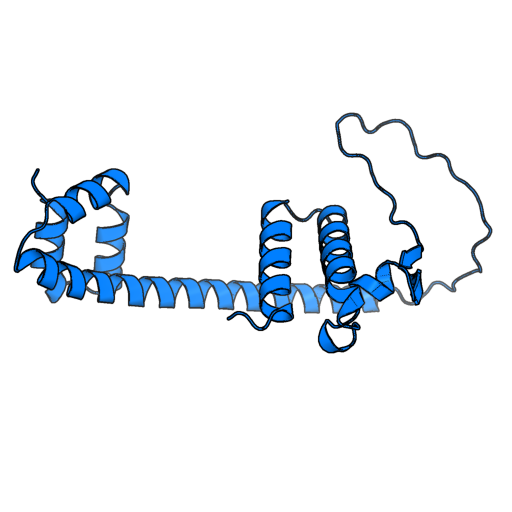700 1.00 37.78 97 THR A N 1
ATOM 771 C CA . THR A 1 97 ? 32.765 3.459 -36.565 1.00 37.78 97 THR A CA 1
ATOM 772 C C . THR A 1 97 ? 32.916 4.091 -35.182 1.00 37.78 97 THR A C 1
ATOM 774 O O . THR A 1 97 ? 32.148 4.965 -34.783 1.00 37.78 97 THR A O 1
ATOM 777 N N . PHE A 1 98 ? 33.911 3.629 -34.425 1.00 39.66 98 PHE A N 1
ATOM 778 C CA . PHE A 1 98 ? 34.292 4.204 -33.138 1.00 39.66 98 PHE A CA 1
ATOM 779 C C . PHE A 1 98 ? 34.751 5.658 -33.331 1.00 39.66 98 PHE A C 1
ATOM 781 O O . PHE A 1 98 ? 35.849 5.901 -33.825 1.00 39.66 98 PHE A O 1
ATOM 788 N N . ALA A 1 99 ? 33.933 6.622 -32.909 1.00 31.59 99 ALA A N 1
ATOM 789 C CA . ALA A 1 99 ? 34.339 8.013 -32.737 1.00 31.59 99 ALA A CA 1
ATOM 790 C C . ALA A 1 99 ? 34.006 8.450 -31.306 1.00 31.59 99 ALA A C 1
ATOM 792 O O . ALA A 1 99 ? 32.844 8.576 -30.920 1.00 31.59 99 ALA A O 1
ATOM 793 N N . ALA A 1 100 ? 35.054 8.632 -30.504 1.00 39.06 100 ALA A N 1
ATOM 794 C CA . ALA A 1 100 ? 34.974 9.216 -29.178 1.00 39.06 100 ALA A CA 1
ATOM 795 C C . ALA A 1 100 ? 34.572 10.693 -29.303 1.00 39.06 100 ALA A C 1
ATOM 797 O O . ALA A 1 100 ? 35.383 11.528 -29.698 1.00 39.06 100 ALA A O 1
ATOM 798 N N . TYR A 1 101 ? 33.325 11.016 -28.966 1.00 30.97 101 TYR A N 1
ATOM 799 C CA . TYR A 1 101 ? 32.903 12.399 -28.760 1.00 30.97 101 TYR A CA 1
ATOM 800 C C . TYR A 1 101 ? 33.067 12.760 -27.278 1.00 30.97 101 TYR A C 1
ATOM 802 O O . TYR A 1 101 ? 32.524 12.050 -26.426 1.00 30.97 101 TYR A O 1
ATOM 810 N N . PRO A 1 102 ? 33.787 13.844 -26.931 1.00 32.81 102 PRO A N 1
ATOM 811 C CA . PRO A 1 102 ? 33.740 14.376 -25.577 1.00 32.81 102 PRO A CA 1
ATOM 812 C C . PRO A 1 102 ? 32.351 15.004 -25.340 1.00 32.81 102 PRO A C 1
ATOM 814 O O . PRO A 1 102 ? 31.811 15.641 -26.249 1.00 32.81 102 PRO A O 1
ATOM 817 N N . PRO A 1 103 ? 31.734 14.828 -24.157 1.00 34.06 103 PRO A N 1
ATOM 818 C CA . PRO A 1 103 ? 30.412 15.380 -23.898 1.00 34.06 103 PRO A CA 1
ATOM 819 C C . PRO A 1 103 ? 30.482 16.915 -23.801 1.00 34.06 103 PRO A C 1
ATOM 821 O O . PRO A 1 103 ? 31.486 17.451 -23.322 1.00 34.06 103 PRO A O 1
ATOM 824 N N . PRO A 1 104 ? 29.429 17.641 -24.224 1.00 37.31 104 PRO A N 1
ATOM 825 C CA . PRO A 1 104 ? 29.393 19.090 -24.122 1.00 37.31 104 PRO A CA 1
ATOM 826 C C . PRO A 1 104 ? 29.380 19.502 -22.648 1.00 37.31 104 PRO A C 1
ATOM 828 O O . PRO A 1 104 ? 28.466 19.181 -21.885 1.00 37.31 104 PRO A O 1
ATOM 831 N N . ALA A 1 105 ? 30.412 20.237 -22.244 1.00 36.69 105 ALA A N 1
ATOM 832 C CA . ALA A 1 105 ? 30.400 21.008 -21.018 1.00 36.69 105 ALA A CA 1
ATOM 833 C C . ALA A 1 105 ? 29.343 22.098 -21.191 1.00 36.69 105 ALA A C 1
ATOM 835 O O . ALA A 1 105 ? 29.622 23.013 -21.938 1.00 36.69 105 ALA A O 1
ATOM 836 N N . HIS A 1 106 ? 28.145 21.947 -20.613 1.00 37.66 106 HIS A N 1
ATOM 837 C CA . HIS A 1 106 ? 27.203 22.999 -20.169 1.00 37.66 106 HIS A CA 1
ATOM 838 C C . HIS A 1 106 ? 25.882 22.351 -19.705 1.00 37.66 106 HIS A C 1
ATOM 840 O O . HIS A 1 106 ? 24.817 22.604 -20.254 1.00 37.66 106 HIS A O 1
ATOM 846 N N . LEU A 1 107 ? 25.933 21.517 -18.665 1.00 34.88 107 LEU A N 1
ATOM 847 C CA . LEU A 1 107 ? 24.778 21.275 -17.796 1.00 34.88 107 LEU A CA 1
ATOM 848 C C . LEU A 1 107 ? 25.270 21.385 -16.356 1.00 34.88 107 LEU A C 1
ATOM 850 O O . LEU A 1 107 ? 25.746 20.429 -15.746 1.00 34.88 107 LEU A O 1
ATOM 854 N N . GLY A 1 108 ? 25.239 22.621 -15.860 1.00 31.92 108 GLY A N 1
ATOM 855 C CA . GLY A 1 108 ? 25.392 22.913 -14.447 1.00 31.92 108 GLY A CA 1
ATOM 856 C C . GLY A 1 108 ? 24.261 22.261 -13.653 1.00 31.92 108 GLY A C 1
ATOM 857 O O . GLY A 1 108 ? 23.113 22.261 -14.085 1.00 31.92 108 GLY A O 1
ATOM 858 N N . TYR A 1 109 ? 24.632 21.759 -12.477 1.00 30.56 109 TYR A N 1
ATOM 859 C CA . TYR A 1 109 ? 23.789 21.192 -11.421 1.00 30.56 109 TYR A CA 1
ATOM 860 C C . TYR A 1 109 ? 23.329 19.732 -11.599 1.00 30.56 109 TYR A C 1
ATOM 862 O O . TYR A 1 109 ? 22.167 19.422 -11.821 1.00 30.56 109 TYR A O 1
ATOM 870 N N . GLY A 1 110 ? 24.249 18.813 -11.284 1.00 31.94 110 GLY A N 1
ATOM 871 C CA . GLY A 1 110 ? 24.001 17.972 -10.105 1.00 31.94 110 GLY A CA 1
ATOM 872 C C . GLY A 1 110 ? 23.575 16.518 -10.292 1.00 31.94 110 GLY A C 1
ATOM 873 O O . GLY A 1 110 ? 23.251 15.892 -9.288 1.00 31.94 110 GLY A O 1
ATOM 874 N N . MET A 1 111 ? 23.623 15.933 -11.489 1.00 33.12 111 MET A N 1
ATOM 875 C CA . MET A 1 111 ? 23.575 14.469 -11.612 1.00 33.12 111 MET A CA 1
ATOM 876 C C . MET A 1 111 ? 24.717 13.968 -12.495 1.00 33.12 111 MET A C 1
ATOM 878 O O . MET A 1 111 ? 24.805 14.382 -13.651 1.00 33.12 111 MET A O 1
ATOM 882 N N . PRO A 1 112 ? 25.599 13.077 -11.999 1.00 37.22 112 PRO A N 1
ATOM 883 C CA . PRO A 1 112 ? 26.518 12.385 -12.880 1.00 37.22 112 PRO A CA 1
ATOM 884 C C . PRO A 1 112 ? 25.668 11.543 -13.831 1.00 37.22 112 PRO A C 1
ATOM 886 O O . PRO A 1 112 ? 25.039 10.565 -13.422 1.00 37.22 112 PRO A O 1
ATOM 889 N N . SER A 1 113 ? 25.633 11.950 -15.101 1.00 44.47 113 SER A N 1
ATOM 890 C CA . SER A 1 113 ? 25.184 11.101 -16.197 1.00 44.47 113 SER A CA 1
ATOM 891 C C . SER A 1 113 ? 26.142 9.918 -16.262 1.00 44.47 113 SER A C 1
ATOM 893 O O . SER A 1 113 ? 27.176 9.935 -16.928 1.00 44.47 113 SER A O 1
ATOM 895 N N . LEU A 1 114 ? 25.844 8.895 -15.468 1.00 45.44 114 LEU A N 1
ATOM 896 C CA . LEU A 1 114 ? 26.434 7.587 -15.629 1.00 45.44 114 LEU A CA 1
ATOM 897 C C . LEU A 1 114 ? 25.885 7.079 -16.963 1.00 45.44 114 LEU A C 1
ATOM 899 O O . LEU A 1 114 ? 24.745 6.615 -17.037 1.00 45.44 114 LEU A O 1
ATOM 903 N N . ALA A 1 115 ? 26.682 7.156 -18.026 1.00 47.72 115 ALA A N 1
ATOM 904 C CA . ALA A 1 115 ? 26.460 6.304 -19.186 1.00 47.72 115 ALA A CA 1
ATOM 905 C C . ALA A 1 115 ? 26.481 4.837 -18.700 1.00 47.72 115 ALA A C 1
ATOM 907 O O . ALA A 1 115 ? 27.258 4.500 -17.792 1.00 47.72 115 ALA A O 1
ATOM 908 N N . PRO A 1 116 ? 25.563 3.960 -19.143 1.00 50.09 116 PRO A N 1
ATOM 909 C CA . PRO A 1 116 ? 25.592 2.560 -18.732 1.00 50.09 116 PRO A CA 1
ATOM 910 C C . PRO A 1 116 ? 26.884 1.921 -19.219 1.00 50.09 116 PRO A C 1
ATOM 912 O O . PRO A 1 116 ? 27.227 2.084 -20.389 1.00 50.09 116 PRO A O 1
ATOM 915 N N . PRO A 1 117 ? 27.624 1.208 -18.348 1.00 54.38 117 PRO A N 1
ATOM 916 C CA . PRO A 1 117 ? 28.640 0.312 -18.859 1.00 54.38 117 PRO A CA 1
ATOM 917 C C . PRO A 1 117 ? 27.929 -0.674 -19.787 1.00 54.38 117 PRO A C 1
ATOM 919 O O . PRO A 1 117 ? 26.933 -1.288 -19.406 1.00 54.38 117 PRO A O 1
ATOM 922 N N . VAL A 1 118 ? 28.426 -0.795 -21.016 1.00 56.44 118 VAL A N 1
ATOM 923 C CA . VAL A 1 118 ? 27.870 -1.709 -22.028 1.00 56.44 118 VAL A CA 1
ATOM 924 C C . VAL A 1 118 ? 27.891 -3.157 -21.511 1.00 56.44 118 VAL A C 1
ATOM 926 O O . VAL A 1 118 ? 27.042 -3.969 -21.868 1.00 56.44 118 VAL A O 1
ATOM 929 N N . ALA A 1 119 ? 28.819 -3.460 -20.599 1.00 54.44 119 ALA A N 1
ATOM 930 C CA . ALA A 1 119 ? 29.053 -4.784 -20.054 1.00 54.44 119 ALA A CA 1
ATOM 931 C C . ALA A 1 119 ? 29.310 -4.746 -18.534 1.00 54.44 119 ALA A C 1
ATOM 933 O O . ALA A 1 119 ? 30.009 -3.862 -18.035 1.00 54.44 119 ALA A O 1
ATOM 934 N N . TRP A 1 120 ? 28.760 -5.716 -17.800 1.00 59.31 120 TRP A N 1
ATOM 935 C CA . TRP A 1 120 ? 28.974 -5.949 -16.368 1.00 59.31 120 TRP A CA 1
ATOM 936 C C . TRP A 1 120 ? 29.777 -7.224 -16.154 1.00 59.31 120 TRP A C 1
ATOM 938 O O . TRP A 1 120 ? 29.450 -8.263 -16.716 1.00 59.31 120 TRP A O 1
ATOM 948 N N . VAL A 1 121 ? 30.805 -7.159 -15.313 1.00 59.22 121 VAL A N 1
ATOM 949 C CA . VAL A 1 121 ? 31.600 -8.334 -14.946 1.00 59.22 121 VAL A CA 1
ATOM 950 C C . VAL A 1 121 ? 30.983 -8.962 -13.702 1.00 59.22 121 VAL A C 1
ATOM 952 O O . VAL A 1 121 ? 31.009 -8.366 -12.626 1.00 59.22 121 VAL A O 1
ATOM 955 N N . LEU A 1 122 ? 30.414 -10.158 -13.852 1.00 54.03 122 LEU A N 1
ATOM 956 C CA . LEU A 1 122 ? 29.778 -10.910 -12.773 1.00 54.03 122 LEU A CA 1
ATOM 957 C C . LEU A 1 122 ? 30.524 -12.227 -12.544 1.00 54.03 122 LEU A C 1
ATOM 959 O O . LEU A 1 122 ? 30.409 -13.144 -13.356 1.00 54.03 122 LEU A O 1
ATOM 963 N N . PRO A 1 123 ? 31.269 -12.380 -11.441 1.00 44.31 123 PRO A N 1
ATOM 964 C CA . PRO A 1 123 ? 31.823 -13.674 -11.060 1.00 44.31 123 PRO A CA 1
ATOM 965 C C . PRO A 1 123 ? 30.690 -14.631 -10.640 1.00 44.31 123 PRO A C 1
ATOM 967 O O . PRO A 1 123 ? 29.800 -14.202 -9.903 1.00 44.31 123 PRO A O 1
ATOM 970 N N . PRO A 1 124 ? 30.685 -15.916 -11.052 1.00 51.97 124 PRO A N 1
ATOM 971 C CA . PRO A 1 124 ? 31.654 -16.627 -11.901 1.00 51.97 124 PRO A CA 1
ATOM 972 C C . PRO A 1 124 ? 31.308 -16.639 -13.409 1.00 51.97 124 PRO A C 1
ATOM 974 O O . PRO A 1 124 ? 31.956 -17.341 -14.176 1.00 51.97 124 PRO A O 1
ATOM 977 N N . VAL A 1 125 ? 30.272 -15.917 -13.842 1.00 53.25 125 VAL A N 1
ATOM 978 C CA . VAL A 1 125 ? 29.673 -16.021 -15.190 1.00 53.25 125 VAL A CA 1
ATOM 979 C C . VAL A 1 125 ? 30.416 -15.200 -16.256 1.00 53.25 125 VAL A C 1
ATOM 981 O O . VAL A 1 125 ? 30.270 -15.455 -17.449 1.00 53.25 125 VAL A O 1
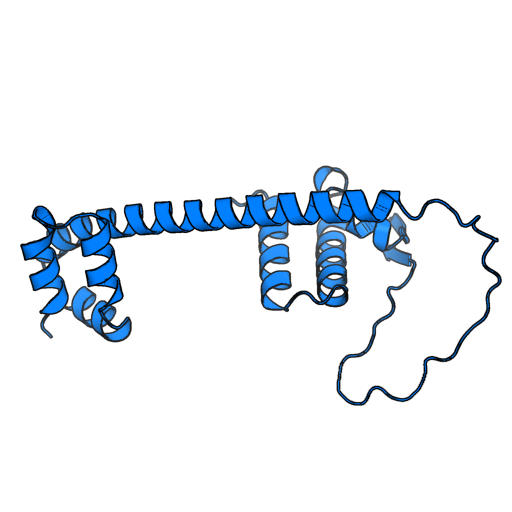ATOM 984 N N . GLY A 1 126 ? 31.268 -14.263 -15.842 1.00 55.31 126 GLY A N 1
ATOM 985 C CA . GLY A 1 126 ? 32.045 -13.415 -16.741 1.00 55.31 126 GLY A CA 1
ATOM 986 C C . GLY A 1 126 ? 31.287 -12.150 -17.134 1.00 55.31 126 GLY A C 1
ATOM 987 O O . GLY A 1 126 ? 30.514 -11.602 -16.348 1.00 55.31 126 GLY A O 1
ATOM 988 N N . THR A 1 127 ? 31.556 -11.638 -18.332 1.00 60.34 127 THR A N 1
ATOM 989 C CA . THR A 1 127 ? 31.006 -10.362 -18.795 1.00 60.34 127 THR A CA 1
ATOM 990 C C . THR A 1 127 ? 29.617 -10.549 -19.403 1.00 60.34 127 THR A C 1
ATOM 992 O O . THR A 1 127 ? 29.450 -11.316 -20.348 1.00 60.34 127 THR A O 1
ATOM 995 N N . VAL A 1 128 ? 28.627 -9.814 -18.900 1.00 60.44 128 VAL A N 1
ATOM 996 C CA . VAL A 1 128 ? 27.234 -9.858 -19.361 1.00 60.44 128 VAL A CA 1
ATOM 997 C C . VAL A 1 128 ? 26.819 -8.479 -19.869 1.00 60.44 128 VAL A C 1
ATOM 999 O O . VAL A 1 128 ? 27.142 -7.466 -19.254 1.00 60.44 128 VAL A O 1
ATOM 1002 N N . ASP A 1 129 ? 26.101 -8.428 -20.990 1.00 69.81 129 ASP A N 1
ATOM 1003 C CA . ASP A 1 129 ? 25.499 -7.190 -21.495 1.00 69.81 129 ASP A CA 1
ATOM 1004 C C . ASP A 1 129 ? 24.517 -6.629 -20.460 1.00 69.81 129 ASP A C 1
ATOM 1006 O O . ASP A 1 129 ? 23.593 -7.325 -20.031 1.00 69.81 129 ASP A O 1
ATOM 1010 N N . PHE A 1 130 ? 24.733 -5.380 -20.046 1.00 65.12 130 PHE A N 1
ATOM 1011 C CA . PHE A 1 130 ? 23.984 -4.783 -18.944 1.00 65.12 130 PHE A CA 1
ATOM 1012 C C . PHE A 1 130 ? 22.484 -4.690 -19.245 1.00 65.12 130 PHE A C 1
ATOM 1014 O O . PHE A 1 130 ? 21.669 -5.030 -18.392 1.00 65.12 130 PHE A O 1
ATOM 1021 N N . VAL A 1 131 ? 22.111 -4.280 -20.460 1.00 70.44 131 VAL A N 1
ATOM 1022 C CA . VAL A 1 131 ? 20.705 -4.080 -20.841 1.00 70.44 131 VAL A CA 1
ATOM 1023 C C . VAL A 1 131 ? 19.994 -5.422 -20.979 1.00 70.44 131 VAL A C 1
ATOM 1025 O O . VAL A 1 131 ? 18.875 -5.592 -20.496 1.00 70.44 131 VAL A O 1
ATOM 1028 N N . LYS A 1 132 ? 20.645 -6.414 -21.595 1.00 70.94 132 LYS A N 1
ATOM 1029 C CA . LYS A 1 132 ? 20.081 -7.769 -21.689 1.00 70.94 132 LYS A CA 1
ATOM 1030 C C . LYS A 1 132 ? 19.946 -8.411 -20.315 1.00 70.94 132 LYS A C 1
ATOM 1032 O O . LYS A 1 132 ? 18.947 -9.080 -20.059 1.00 70.94 132 LYS A O 1
ATOM 1037 N N . PHE A 1 133 ? 20.927 -8.192 -19.440 1.00 70.81 133 PHE A N 1
ATOM 1038 C CA . PHE A 1 133 ? 20.896 -8.714 -18.083 1.00 70.81 133 PHE A CA 1
ATOM 1039 C C . PHE A 1 133 ? 19.707 -8.144 -17.323 1.00 70.81 133 PHE A C 1
ATOM 1041 O O . PHE A 1 133 ? 18.902 -8.928 -16.846 1.00 70.81 133 PHE A O 1
ATOM 1048 N N . THR A 1 134 ? 19.511 -6.821 -17.301 1.00 77.31 134 THR A N 1
ATOM 1049 C CA . THR A 1 134 ? 18.409 -6.200 -16.551 1.00 77.31 134 THR A CA 1
ATOM 1050 C C . THR A 1 134 ? 17.019 -6.543 -17.088 1.00 77.31 134 THR A C 1
ATOM 1052 O O . THR A 1 134 ? 16.070 -6.639 -16.306 1.00 77.31 134 THR A O 1
ATOM 1055 N N . LEU A 1 135 ? 16.876 -6.784 -18.392 1.00 78.62 135 LEU A N 1
ATOM 1056 C CA . LEU A 1 135 ? 15.601 -7.174 -19.001 1.00 78.62 135 LEU A CA 1
ATOM 1057 C C . LEU A 1 135 ? 15.247 -8.656 -18.789 1.00 78.62 135 LEU A C 1
ATOM 1059 O O . LEU A 1 135 ? 14.085 -9.028 -18.950 1.00 78.62 135 LEU A O 1
ATOM 1063 N N . ALA A 1 136 ? 16.198 -9.500 -18.377 1.00 77.12 136 ALA A N 1
ATOM 1064 C CA . ALA A 1 136 ? 15.956 -10.928 -18.190 1.00 77.12 136 ALA A CA 1
ATOM 1065 C C . ALA A 1 136 ? 14.880 -11.203 -17.110 1.00 77.12 136 ALA A C 1
ATOM 1067 O O . ALA A 1 136 ? 14.929 -10.604 -16.025 1.00 77.12 136 ALA A O 1
ATOM 1068 N N . PRO A 1 137 ? 13.909 -12.108 -17.354 1.00 78.9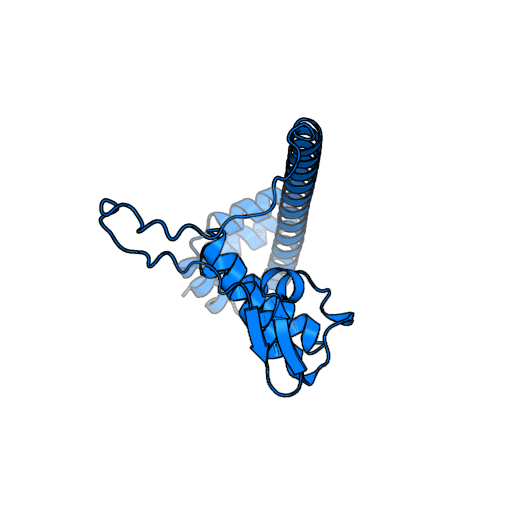4 137 PRO A N 1
ATOM 1069 C CA . PRO A 1 137 ? 12.950 -12.536 -16.335 1.00 78.94 137 PRO A CA 1
ATOM 1070 C C . PRO A 1 137 ? 13.646 -13.125 -15.098 1.00 78.94 137 PRO A C 1
ATOM 1072 O O . PRO A 1 137 ? 14.609 -13.874 -15.220 1.00 78.94 137 PRO A O 1
ATOM 1075 N N . MET A 1 138 ? 13.139 -12.859 -13.887 1.00 76.12 138 MET A N 1
ATOM 1076 C CA . MET A 1 138 ? 13.758 -13.369 -12.646 1.00 76.12 138 MET A CA 1
ATOM 1077 C C . MET A 1 138 ? 13.858 -14.906 -12.618 1.00 76.12 138 MET A C 1
ATOM 1079 O O . MET A 1 138 ? 14.817 -15.462 -12.087 1.00 76.12 138 MET A O 1
ATOM 1083 N N . ALA A 1 139 ? 12.894 -15.591 -13.242 1.00 75.75 139 ALA A N 1
ATOM 1084 C CA . ALA A 1 139 ? 12.869 -17.047 -13.359 1.00 75.75 139 ALA A CA 1
ATOM 1085 C C . ALA A 1 139 ? 14.063 -17.617 -14.145 1.00 75.75 139 ALA A C 1
ATOM 1087 O O . ALA A 1 139 ? 14.496 -18.731 -13.862 1.00 75.75 139 ALA A O 1
ATOM 1088 N N . THR A 1 140 ? 14.616 -16.861 -15.101 1.00 74.44 140 THR A N 1
ATOM 1089 C CA . THR A 1 140 ? 15.740 -17.301 -15.942 1.00 74.44 140 THR A CA 1
ATOM 1090 C C . THR A 1 140 ? 17.101 -16.928 -15.355 1.00 74.44 140 THR A C 1
ATOM 1092 O O . THR A 1 140 ? 18.128 -17.337 -15.890 1.00 74.44 140 THR A O 1
ATOM 1095 N N . VAL A 1 141 ? 17.132 -16.145 -14.271 1.00 69.75 141 VAL A N 1
ATOM 1096 C CA . VAL A 1 141 ? 18.376 -15.713 -13.626 1.00 69.75 141 VAL A CA 1
ATOM 1097 C C . VAL A 1 141 ? 18.793 -16.726 -12.551 1.00 69.75 141 VAL A C 1
ATOM 1099 O O . VAL A 1 141 ? 18.010 -16.999 -11.627 1.00 69.75 141 VAL A O 1
ATOM 1102 N N . PRO A 1 142 ? 20.029 -17.266 -12.624 1.00 73.75 142 PRO A N 1
ATOM 1103 C CA . PRO A 1 142 ? 20.558 -18.170 -11.610 1.00 73.75 142 PRO A CA 1
ATOM 1104 C C . PRO A 1 142 ? 20.459 -17.558 -10.207 1.00 73.75 142 PRO A C 1
ATOM 1106 O O . PRO A 1 142 ? 20.764 -16.371 -10.061 1.00 73.75 142 PRO A O 1
ATOM 1109 N N . PRO A 1 143 ? 20.097 -18.330 -9.163 1.00 73.25 143 PRO A N 1
ATOM 1110 C CA . PRO A 1 143 ? 19.960 -17.820 -7.796 1.00 73.25 143 PRO A CA 1
ATOM 1111 C C . PRO A 1 143 ? 21.159 -16.996 -7.309 1.00 73.25 143 PRO A C 1
ATOM 1113 O O . PRO A 1 143 ? 20.980 -15.950 -6.692 1.00 73.25 143 PRO A O 1
ATOM 1116 N N . THR A 1 144 ? 22.374 -17.413 -7.673 1.00 70.56 144 THR A N 1
ATOM 1117 C CA . THR A 1 144 ? 23.640 -16.743 -7.336 1.00 70.56 144 THR A CA 1
ATOM 1118 C C . THR A 1 144 ? 23.776 -15.334 -7.918 1.00 70.56 144 THR A C 1
ATOM 1120 O O . THR A 1 144 ? 24.511 -14.520 -7.368 1.00 70.56 144 THR A O 1
ATOM 1123 N N . LEU A 1 145 ? 23.058 -15.018 -9.000 1.00 67.50 145 LEU A N 1
ATOM 1124 C CA . LEU A 1 145 ? 23.109 -13.724 -9.685 1.00 67.50 145 LEU A CA 1
ATOM 1125 C C . LEU A 1 145 ? 21.893 -12.833 -9.411 1.00 67.50 145 LEU A C 1
ATOM 1127 O O . LEU A 1 145 ? 21.878 -11.682 -9.848 1.00 67.50 145 LEU A O 1
ATOM 1131 N N . ARG A 1 146 ? 20.875 -13.316 -8.688 1.00 74.12 146 ARG A N 1
ATOM 1132 C CA . ARG A 1 146 ? 19.614 -12.576 -8.498 1.00 74.12 146 ARG A CA 1
ATOM 1133 C C . ARG A 1 146 ? 19.809 -11.244 -7.777 1.00 74.12 146 ARG A C 1
ATOM 1135 O O . ARG A 1 146 ? 19.241 -10.247 -8.199 1.00 74.12 146 ARG A O 1
ATOM 1142 N N . HIS A 1 147 ? 20.669 -11.180 -6.762 1.00 71.69 147 HIS A N 1
ATOM 1143 C CA . HIS A 1 147 ? 20.981 -9.916 -6.079 1.00 71.69 147 HIS A CA 1
ATOM 1144 C C . HIS A 1 147 ? 21.654 -8.889 -6.999 1.00 71.69 147 HIS A C 1
ATOM 1146 O O . HIS A 1 147 ? 21.315 -7.702 -6.965 1.00 71.69 147 HIS A O 1
ATOM 1152 N N . ALA A 1 148 ? 22.581 -9.344 -7.846 1.00 72.12 148 ALA A N 1
ATOM 1153 C CA . ALA A 1 148 ? 23.240 -8.488 -8.825 1.00 72.12 148 ALA A CA 1
ATOM 1154 C C . ALA A 1 148 ? 22.253 -8.018 -9.904 1.00 72.12 148 ALA A C 1
ATOM 1156 O O . ALA A 1 148 ? 22.268 -6.849 -10.277 1.00 72.12 148 ALA A O 1
ATOM 1157 N N . HIS A 1 149 ? 21.349 -8.897 -10.343 1.00 74.94 149 HIS A N 1
ATOM 1158 C CA . HIS A 1 149 ? 20.271 -8.593 -11.289 1.00 74.94 149 HIS A CA 1
ATOM 1159 C C . HIS A 1 149 ? 19.289 -7.546 -10.756 1.00 74.94 149 HIS A C 1
ATOM 1161 O O . HIS A 1 149 ? 18.992 -6.562 -11.432 1.00 74.94 149 HIS A O 1
ATOM 1167 N N . LEU A 1 150 ? 18.846 -7.698 -9.507 1.00 79.19 150 LEU A N 1
ATOM 1168 C CA . LEU A 1 150 ? 17.976 -6.732 -8.829 1.00 79.19 150 LEU A CA 1
ATOM 1169 C C . LEU A 1 150 ? 18.642 -5.360 -8.698 1.00 79.19 150 LEU A C 1
ATOM 1171 O O . LEU A 1 150 ? 18.038 -4.330 -8.998 1.00 79.19 150 LEU A O 1
ATOM 1175 N N . SER A 1 151 ? 19.917 -5.349 -8.312 1.00 75.62 151 SER A N 1
ATOM 1176 C CA . SER A 1 151 ? 20.717 -4.123 -8.239 1.00 75.62 151 SER A CA 1
ATOM 1177 C C . SER A 1 151 ? 20.881 -3.475 -9.617 1.00 75.62 151 SER A C 1
ATOM 1179 O O . SER A 1 151 ? 20.720 -2.263 -9.753 1.00 75.62 151 SER A O 1
ATOM 1181 N N . ALA A 1 152 ? 21.133 -4.272 -10.659 1.00 75.88 152 ALA A N 1
ATOM 1182 C CA . ALA A 1 152 ? 21.251 -3.797 -12.034 1.00 75.88 152 ALA A CA 1
ATOM 1183 C C . ALA A 1 152 ? 19.941 -3.153 -12.522 1.00 75.88 152 ALA A C 1
ATOM 1185 O O . ALA A 1 152 ? 19.963 -2.058 -13.089 1.00 75.88 152 ALA A O 1
ATOM 1186 N N . ARG A 1 153 ? 18.789 -3.773 -12.231 1.00 79.44 153 ARG A N 1
ATOM 1187 C CA . ARG A 1 153 ? 17.457 -3.223 -12.532 1.00 79.44 153 ARG A CA 1
ATOM 1188 C C . ARG A 1 153 ? 17.179 -1.922 -11.785 1.00 79.44 153 ARG A C 1
ATOM 1190 O O . ARG A 1 153 ? 16.677 -0.972 -12.383 1.00 79.44 153 ARG A O 1
ATOM 1197 N N . ALA A 1 154 ? 17.526 -1.845 -10.501 1.00 75.88 154 ALA A N 1
ATOM 1198 C CA . ALA A 1 154 ? 17.381 -0.618 -9.720 1.00 75.88 154 ALA A CA 1
ATOM 1199 C C . ALA A 1 154 ? 18.216 0.530 -10.313 1.00 75.88 154 ALA A C 1
ATOM 1201 O O . ALA A 1 154 ? 17.712 1.637 -10.512 1.00 75.88 154 ALA A O 1
ATOM 1202 N N . VAL A 1 155 ? 19.465 0.241 -10.686 1.00 73.69 155 VAL A N 1
ATOM 1203 C CA . VAL A 1 155 ? 20.356 1.196 -11.357 1.00 73.69 155 VAL A CA 1
ATOM 1204 C C . VAL A 1 155 ? 19.800 1.624 -12.717 1.00 73.69 155 VAL A C 1
ATOM 1206 O O . VAL A 1 155 ? 19.848 2.809 -13.042 1.00 73.69 155 VAL A O 1
ATOM 1209 N N . GLN A 1 156 ? 19.238 0.703 -13.504 1.00 75.12 156 GLN A N 1
ATOM 1210 C CA . GLN A 1 156 ? 18.589 1.046 -14.771 1.00 75.12 156 GLN A CA 1
ATOM 1211 C C . GLN A 1 156 ? 17.389 1.976 -14.552 1.00 75.12 156 GLN A C 1
ATOM 1213 O O . GLN A 1 156 ? 17.260 2.969 -15.262 1.00 75.12 156 GLN A O 1
ATOM 1218 N N . ARG A 1 157 ? 16.549 1.719 -13.542 1.00 72.56 157 ARG A N 1
ATOM 1219 C CA . ARG A 1 157 ? 15.390 2.574 -13.243 1.00 72.56 157 ARG A CA 1
ATOM 1220 C C . ARG A 1 157 ? 15.798 3.988 -12.826 1.00 72.56 157 ARG A C 1
ATOM 1222 O O . ARG A 1 157 ? 15.212 4.954 -13.305 1.00 72.56 157 ARG A O 1
ATOM 1229 N N . LEU A 1 158 ? 16.831 4.128 -11.994 1.00 69.44 158 LEU A N 1
ATOM 1230 C CA . LEU A 1 158 ? 17.363 5.452 -11.642 1.00 69.44 158 LEU A CA 1
ATOM 1231 C C . LEU A 1 158 ? 17.842 6.213 -12.885 1.00 69.44 158 LEU A C 1
ATOM 1233 O O . LEU A 1 158 ? 17.615 7.412 -13.001 1.00 69.44 158 LEU A O 1
ATOM 1237 N N . ARG A 1 159 ? 18.455 5.512 -13.845 1.00 68.75 159 ARG A N 1
ATOM 1238 C CA . ARG A 1 159 ? 18.931 6.109 -15.104 1.00 68.75 159 ARG A CA 1
ATOM 1239 C C . ARG A 1 159 ? 17.805 6.486 -16.062 1.00 68.75 159 ARG A C 1
ATOM 1241 O O . ARG A 1 159 ? 17.953 7.451 -16.799 1.00 68.75 159 ARG A O 1
ATOM 1248 N N . LEU A 1 160 ? 16.689 5.761 -16.034 1.00 65.56 160 LEU A N 1
ATOM 1249 C CA . LEU A 1 160 ? 15.475 6.099 -16.784 1.00 65.56 160 LEU A CA 1
ATOM 1250 C C . LEU A 1 160 ? 14.689 7.271 -16.157 1.00 65.56 160 LEU A C 1
ATOM 1252 O O . LEU A 1 160 ? 13.633 7.633 -16.664 1.00 65.56 160 LEU A O 1
ATOM 1256 N N . GLY A 1 161 ? 15.188 7.868 -15.068 1.00 61.25 161 GLY A N 1
ATOM 1257 C CA . GLY A 1 161 ? 14.572 9.028 -14.420 1.00 61.25 161 GLY A CA 1
ATOM 1258 C C . GLY A 1 161 ? 13.481 8.681 -13.406 1.00 61.25 161 GLY A C 1
ATOM 1259 O O . GLY A 1 161 ? 12.744 9.568 -12.977 1.00 61.25 161 GLY A O 1
ATOM 1260 N N . HIS A 1 162 ? 13.360 7.415 -12.989 1.00 64.12 162 HIS A N 1
ATOM 1261 C CA . HIS A 1 162 ? 12.439 7.059 -11.910 1.00 64.12 162 HIS A CA 1
ATOM 1262 C C . HIS A 1 162 ? 12.895 7.668 -10.578 1.00 64.12 162 HIS A C 1
ATOM 1264 O O . HIS A 1 162 ? 14.086 7.698 -10.260 1.00 64.12 162 HIS A O 1
ATOM 1270 N N . THR A 1 163 ? 11.936 8.112 -9.761 1.00 75.44 163 THR A N 1
ATOM 1271 C CA . THR A 1 163 ? 12.243 8.675 -8.442 1.00 75.44 163 THR A CA 1
ATOM 1272 C C . THR A 1 163 ? 12.829 7.606 -7.512 1.00 75.44 163 THR A C 1
ATOM 1274 O O . THR A 1 163 ? 12.439 6.435 -7.596 1.00 75.44 163 THR A O 1
ATOM 1277 N N . PRO A 1 164 ? 13.729 7.970 -6.578 1.00 67.56 164 PRO A N 1
ATOM 1278 C CA . PRO A 1 164 ? 14.333 7.012 -5.652 1.00 67.56 164 PRO A CA 1
ATOM 1279 C C . PRO A 1 164 ? 13.310 6.173 -4.875 1.00 67.56 164 PRO A C 1
ATOM 1281 O O . PRO A 1 164 ? 13.543 4.992 -4.635 1.00 67.56 164 PRO A O 1
ATOM 1284 N N . GLN A 1 165 ? 12.152 6.748 -4.533 1.00 69.25 165 GLN A N 1
ATOM 1285 C CA . GLN A 1 165 ? 11.070 6.040 -3.843 1.00 69.25 165 GLN A CA 1
ATOM 1286 C C . GLN A 1 165 ? 10.450 4.943 -4.720 1.00 69.25 165 GLN A C 1
ATOM 1288 O O . GLN A 1 165 ? 10.186 3.845 -4.233 1.00 69.25 165 GLN A O 1
ATOM 1293 N N . VAL A 1 166 ? 10.251 5.218 -6.013 1.00 69.38 166 VAL A N 1
ATOM 1294 C CA . VAL A 1 166 ? 9.731 4.239 -6.981 1.00 69.38 166 VAL A CA 1
ATOM 1295 C C . VAL A 1 166 ? 10.736 3.113 -7.191 1.00 69.38 166 VAL A C 1
ATOM 1297 O O . VAL A 1 166 ? 10.354 1.943 -7.203 1.00 69.38 166 VAL A O 1
ATOM 1300 N N . VAL A 1 167 ? 12.025 3.446 -7.296 1.00 66.25 167 VAL A N 1
ATOM 1301 C CA . VAL A 1 167 ? 13.086 2.443 -7.437 1.00 66.25 167 VAL A CA 1
ATOM 1302 C C . VAL A 1 167 ? 13.195 1.570 -6.194 1.00 66.25 167 VAL A C 1
ATOM 1304 O O . VAL A 1 167 ? 13.281 0.352 -6.322 1.00 66.25 167 VAL A O 1
ATOM 1307 N N . HIS A 1 168 ? 13.155 2.170 -5.003 1.00 70.06 168 HIS A N 1
ATOM 1308 C CA . HIS A 1 168 ? 13.224 1.436 -3.745 1.00 70.06 168 HIS A CA 1
ATOM 1309 C C . HIS A 1 168 ? 12.037 0.485 -3.581 1.00 70.06 168 HIS A C 1
ATOM 1311 O O . HIS A 1 168 ? 12.240 -0.687 -3.276 1.00 70.06 168 HIS A O 1
ATOM 1317 N N . LYS A 1 169 ? 10.814 0.954 -3.862 1.00 79.31 169 LYS A N 1
ATOM 1318 C CA . LYS A 1 169 ? 9.618 0.108 -3.822 1.00 79.31 169 LYS A CA 1
ATOM 1319 C C . LYS A 1 169 ? 9.734 -1.071 -4.793 1.00 79.31 169 LYS A C 1
ATOM 1321 O O . LYS A 1 169 ? 9.608 -2.211 -4.371 1.00 79.31 169 LYS A O 1
ATOM 1326 N N . ALA A 1 170 ? 10.062 -0.806 -6.060 1.00 80.31 170 ALA A N 1
ATOM 1327 C CA . ALA A 1 170 ? 10.222 -1.858 -7.063 1.00 80.31 170 ALA A CA 1
ATOM 1328 C C . ALA A 1 170 ? 11.326 -2.861 -6.688 1.00 80.31 170 ALA A C 1
ATOM 1330 O O . ALA A 1 170 ? 11.174 -4.056 -6.907 1.00 80.31 170 ALA A O 1
ATOM 1331 N N . PHE A 1 171 ? 12.429 -2.390 -6.104 1.00 81.50 171 PHE A N 1
ATOM 1332 C CA . PHE A 1 171 ? 13.506 -3.255 -5.631 1.00 81.50 171 PHE A CA 1
ATOM 1333 C C . PHE A 1 171 ? 13.056 -4.166 -4.480 1.00 81.50 171 PHE A C 1
ATOM 1335 O O . PHE A 1 171 ? 13.368 -5.354 -4.498 1.00 81.50 171 PHE A O 1
ATOM 1342 N N . VAL A 1 172 ? 12.314 -3.63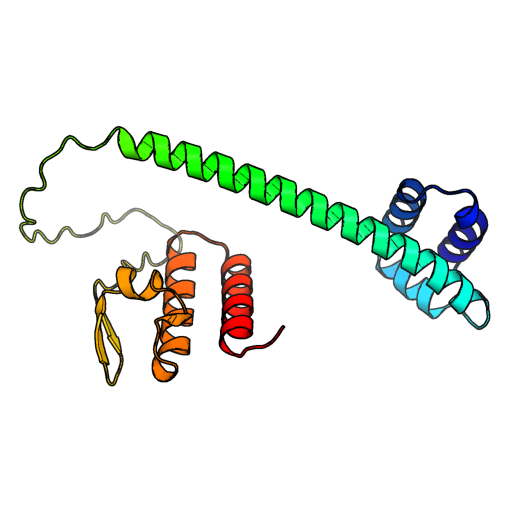2 -3.504 1.00 79.62 172 VAL A N 1
ATOM 1343 C CA . VAL A 1 172 ? 11.781 -4.407 -2.371 1.00 79.62 172 VAL A CA 1
ATOM 1344 C C . VAL A 1 172 ? 10.749 -5.431 -2.843 1.00 79.62 172 VAL A C 1
ATOM 1346 O O . VAL A 1 172 ? 10.836 -6.588 -2.439 1.00 79.62 172 VAL A O 1
ATOM 1349 N N . ASP A 1 173 ? 9.841 -5.042 -3.740 1.00 81.12 173 ASP A N 1
ATOM 1350 C CA . ASP A 1 173 ? 8.824 -5.938 -4.303 1.00 81.12 173 ASP A CA 1
ATOM 1351 C C . ASP A 1 173 ? 9.485 -7.091 -5.088 1.00 81.12 173 ASP A C 1
ATOM 1353 O O . ASP A 1 173 ? 9.166 -8.265 -4.892 1.00 81.12 173 ASP A O 1
ATOM 1357 N N . GLU A 1 174 ? 10.478 -6.787 -5.932 1.00 80.81 174 GLU A N 1
ATOM 1358 C CA . GLU A 1 174 ? 11.217 -7.808 -6.682 1.00 80.81 174 GLU A CA 1
ATOM 1359 C C . GLU A 1 174 ? 12.095 -8.690 -5.780 1.00 80.81 174 GLU A C 1
ATOM 1361 O O . GLU A 1 174 ? 12.253 -9.881 -6.061 1.00 80.81 174 GLU A O 1
ATOM 1366 N N . MET A 1 175 ? 12.646 -8.143 -4.690 1.00 76.88 175 MET A N 1
ATOM 1367 C CA . MET A 1 175 ? 13.344 -8.924 -3.666 1.00 76.88 175 MET A CA 1
ATOM 1368 C C . MET A 1 175 ? 12.396 -9.870 -2.927 1.00 76.88 175 MET A C 1
ATOM 1370 O O . MET A 1 175 ? 12.750 -11.030 -2.724 1.00 76.88 175 MET A O 1
ATOM 1374 N N . GLY A 1 176 ? 11.211 -9.394 -2.538 1.00 72.44 176 GLY A N 1
ATOM 1375 C CA . GLY A 1 176 ? 10.186 -10.201 -1.878 1.00 72.44 176 GLY A CA 1
ATOM 1376 C C . GLY A 1 176 ? 9.789 -11.391 -2.745 1.00 72.44 176 GLY A C 1
ATOM 1377 O O . GLY A 1 176 ? 9.915 -12.538 -2.316 1.00 72.44 176 GLY A O 1
ATOM 1378 N N . LEU A 1 177 ? 9.478 -11.133 -4.019 1.00 69.94 177 LEU A N 1
ATOM 1379 C CA . LEU A 1 177 ? 9.180 -12.176 -5.003 1.00 69.94 177 LEU A CA 1
ATOM 1380 C C . LEU A 1 177 ? 10.356 -13.142 -5.221 1.00 69.94 177 LEU A C 1
ATOM 1382 O O . LEU A 1 177 ? 10.148 -14.350 -5.330 1.00 69.94 177 LEU A O 1
ATOM 1386 N N . ALA A 1 178 ? 11.596 -12.644 -5.263 1.00 65.88 178 ALA A N 1
ATOM 1387 C CA . ALA A 1 178 ? 12.783 -13.484 -5.441 1.00 65.88 178 ALA A CA 1
ATOM 1388 C C . ALA A 1 178 ? 13.080 -14.389 -4.230 1.00 65.88 178 ALA A C 1
ATOM 1390 O O . ALA A 1 178 ? 13.674 -15.457 -4.408 1.00 65.88 178 ALA A O 1
ATOM 1391 N N . LEU A 1 179 ? 12.670 -13.969 -3.029 1.00 66.75 179 LEU A N 1
ATOM 1392 C CA . LEU A 1 179 ? 12.782 -14.718 -1.773 1.00 66.75 179 LEU A CA 1
ATOM 1393 C C . LEU A 1 179 ? 11.543 -15.579 -1.469 1.00 66.75 179 LEU A C 1
ATOM 1395 O O . LEU A 1 179 ? 11.559 -16.331 -0.497 1.00 66.75 179 LEU A O 1
ATOM 1399 N N . GLY A 1 180 ? 10.486 -15.498 -2.288 1.00 58.44 180 GLY A N 1
ATOM 1400 C CA . GLY A 1 180 ? 9.221 -16.202 -2.053 1.00 58.44 180 GLY A CA 1
ATOM 1401 C C . GLY A 1 180 ? 8.410 -15.634 -0.885 1.00 58.44 180 GLY A C 1
ATOM 1402 O O . GLY A 1 180 ? 7.591 -16.344 -0.305 1.00 58.44 180 GLY A O 1
ATOM 1403 N N . LEU A 1 181 ? 8.659 -14.377 -0.517 1.00 52.84 181 LEU A N 1
ATOM 1404 C CA . LEU A 1 181 ? 7.899 -13.659 0.499 1.00 52.84 181 LEU A CA 1
ATOM 1405 C C . LEU A 1 181 ? 6.637 -13.049 -0.147 1.00 52.84 181 LEU A C 1
ATOM 1407 O O . LEU A 1 181 ? 6.739 -12.535 -1.264 1.00 52.84 181 LEU A O 1
ATOM 1411 N N . PRO A 1 182 ? 5.466 -13.150 0.513 1.00 46.91 182 PRO A N 1
ATOM 1412 C CA . PRO A 1 182 ? 4.199 -12.616 0.013 1.00 46.91 182 PRO A CA 1
ATOM 1413 C C . PRO A 1 182 ? 4.164 -11.085 -0.038 1.00 46.91 182 PRO A C 1
ATOM 1415 O O . PRO A 1 182 ? 4.836 -10.441 0.802 1.00 46.91 182 PRO A O 1
#

Organism: Vitrella brassicaformis (strain CCMP3155) (NCBI:txid1169540)

pLDDT: mean 70.51, std 19.45, range [30.56, 93.38]

Sequence (182 aa):
MSAPHLTRIMAEAEGMTDEELYAAFKAIPIPTLIAEEDALKGEQVQAYLVVRRRWRAYRRRRMDKALKELEEAWQQASLAQAAEQNTFQGLAHAPPTFAAYPPPAHLGYGMPSLAPPVAWVLPPVGTVDFVKFTLAPMATVPPTLRHAHLSARAVQRLRLGHTPQVVHKAFVDEMGLALGLP

Foldseek 3Di:
DAQVLLVVLLVCVVVDDLVRLLVSVVPDDPVSVVVNLVRDDDPSVVSSVVSVVSNVVVVVVVVVVVVVVVVVVVVVVVVVVVVVVVVPPDDDDDDDDDDDDDDDPDDDDDDPLPDDDQWDQDPPVGIDGLVCLLPDDLVPDDLSCNVVSLVSVLVVCVNVVHDNVVSVVVSVVSVCVSVVHD